Protein AF-A0A7F8REL7-F1 (afdb_monomer_lite)

Sequence (81 aa):
MAATSSSIRLQRCIVSPAGRHSASLIFLHGSGDSGQGLRTWIKQVLNQELTFQHIKIIYPTAPPSSAVFHWSFRTLEIKCH

Radius of gyration: 14.72 Å; ch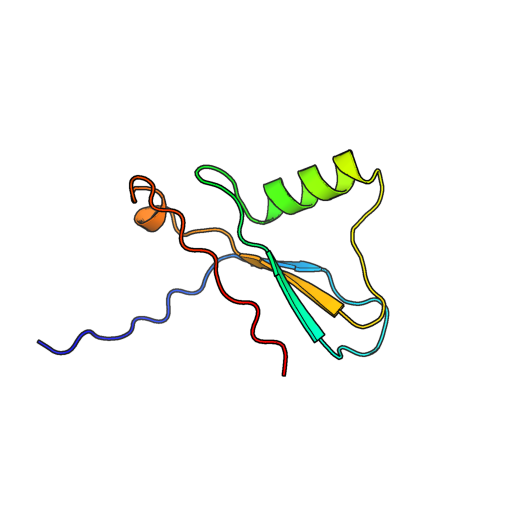ains: 1; bounding box: 29×23×46 Å

Secondary structure (DSSP, 8-state):
-----------EEEE--SS---EEEE----TT--HHHHHHHHHHHHSS----SSEEEEEEPPPTTTTT-------------

Structure (mmCIF, N/CA/C/O backbone):
data_AF-A0A7F8REL7-F1
#
_entry.id   AF-A0A7F8REL7-F1
#
loop_
_atom_site.group_PDB
_atom_site.id
_atom_site.type_symbol
_atom_site.label_atom_id
_atom_site.label_alt_id
_atom_site.label_comp_id
_atom_site.label_asym_id
_atom_site.label_entity_id
_atom_site.label_seq_id
_atom_site.pdbx_PDB_ins_code
_atom_site.Cartn_x
_atom_site.Cartn_y
_atom_site.Cartn_z
_atom_site.occupancy
_atom_site.B_iso_or_equiv
_atom_site.auth_seq_id
_atom_site.auth_comp_id
_atom_site.auth_asym_id
_atom_site.auth_atom_id
_atom_site.pdbx_PDB_model_num
ATOM 1 N N . MET A 1 1 ? -9.732 -9.182 -32.706 1.00 38.94 1 MET A N 1
ATOM 2 C CA . MET A 1 1 ? -8.899 -10.093 -31.892 1.00 38.94 1 MET A CA 1
ATOM 3 C C . MET A 1 1 ? -9.234 -9.831 -30.431 1.00 38.94 1 MET A C 1
ATOM 5 O O . MET A 1 1 ? -8.980 -8.729 -29.965 1.00 38.94 1 MET A O 1
ATOM 9 N N . ALA A 1 2 ? -9.918 -10.760 -29.758 1.00 39.75 2 ALA A N 1
ATOM 10 C CA . ALA A 1 2 ? -10.333 -10.591 -28.365 1.00 39.75 2 ALA A CA 1
ATOM 11 C C . ALA A 1 2 ? -9.102 -10.666 -27.448 1.00 39.75 2 ALA A C 1
ATOM 13 O O . ALA A 1 2 ? -8.379 -11.660 -27.474 1.00 39.75 2 ALA A O 1
ATOM 14 N N . ALA A 1 3 ? -8.844 -9.611 -26.674 1.00 54.03 3 ALA A N 1
ATOM 15 C CA . ALA A 1 3 ? -7.787 -9.613 -25.673 1.00 54.03 3 ALA A CA 1
ATOM 16 C C . ALA A 1 3 ? -8.159 -10.622 -24.579 1.00 54.03 3 ALA A C 1
ATOM 18 O O . ALA A 1 3 ? -9.107 -10.416 -23.824 1.00 54.03 3 ALA A O 1
ATOM 19 N N . THR A 1 4 ? -7.432 -11.732 -24.502 1.00 46.16 4 THR A N 1
ATOM 20 C CA . THR A 1 4 ? -7.506 -12.630 -23.353 1.00 46.16 4 THR A CA 1
ATOM 21 C C . THR A 1 4 ? -6.998 -11.855 -22.141 1.00 46.16 4 THR A C 1
ATOM 23 O O . THR A 1 4 ? -5.810 -11.541 -22.073 1.00 46.16 4 THR A O 1
ATOM 26 N N . SER A 1 5 ? -7.880 -11.508 -21.201 1.00 52.12 5 SER A N 1
ATOM 27 C CA . SER A 1 5 ? -7.479 -10.942 -19.912 1.00 52.12 5 SER A CA 1
ATOM 28 C C . SER A 1 5 ? -6.720 -12.004 -19.120 1.00 52.12 5 SER A C 1
ATOM 30 O O . SER A 1 5 ? -7.294 -12.742 -18.323 1.00 52.12 5 SER A O 1
ATOM 32 N N . SER A 1 6 ? -5.417 -12.117 -19.356 1.00 57.62 6 SER A N 1
ATOM 33 C CA . SER A 1 6 ? -4.531 -12.868 -18.483 1.00 57.62 6 SER A CA 1
ATOM 34 C C . SER A 1 6 ? -4.485 -12.138 -17.141 1.00 57.62 6 SER A C 1
ATOM 36 O O . SER A 1 6 ? -4.047 -10.993 -17.037 1.00 57.62 6 SER A O 1
ATOM 38 N N . SER A 1 7 ? -5.005 -12.781 -16.094 1.00 61.88 7 SER A N 1
ATOM 39 C CA . SER A 1 7 ? -4.913 -12.251 -14.735 1.00 61.88 7 SER A CA 1
ATOM 40 C C . SER A 1 7 ? -3.458 -12.366 -14.277 1.00 61.88 7 SER A C 1
ATOM 42 O O . SER A 1 7 ? -3.020 -13.408 -13.791 1.00 61.88 7 SER A O 1
ATOM 44 N N . ILE A 1 8 ? -2.671 -11.311 -14.498 1.00 70.00 8 ILE A N 1
ATOM 45 C CA . ILE A 1 8 ? -1.299 -11.241 -13.994 1.00 70.00 8 ILE A CA 1
ATOM 46 C C . ILE A 1 8 ? -1.382 -11.107 -12.474 1.00 70.00 8 ILE A C 1
ATOM 48 O O . ILE A 1 8 ? -1.825 -10.089 -11.938 1.00 70.00 8 ILE A O 1
ATOM 52 N N . ARG A 1 9 ? -0.954 -12.152 -11.761 1.00 73.06 9 ARG A N 1
ATOM 53 C CA . ARG A 1 9 ? -0.897 -12.134 -10.300 1.00 73.06 9 ARG A CA 1
ATOM 54 C C . ARG A 1 9 ? 0.273 -11.258 -9.861 1.00 73.06 9 ARG A C 1
ATOM 56 O O . ARG A 1 9 ? 1.425 -11.680 -9.892 1.00 73.06 9 ARG A O 1
ATOM 63 N N . LEU A 1 10 ? -0.043 -10.033 -9.457 1.00 76.94 10 LEU A N 1
ATOM 64 C CA . LEU A 1 10 ? 0.933 -9.090 -8.923 1.00 76.94 10 LEU A CA 1
ATOM 65 C C . LEU A 1 10 ? 1.530 -9.633 -7.621 1.00 76.94 10 LEU A C 1
ATOM 67 O O . LEU A 1 10 ? 0.794 -10.010 -6.701 1.00 76.94 10 LEU A O 1
ATOM 71 N N . GLN A 1 11 ? 2.860 -9.641 -7.535 1.00 83.06 11 GLN A N 1
ATOM 72 C CA . GLN A 1 11 ? 3.551 -9.817 -6.260 1.00 83.06 11 GLN A CA 1
ATOM 73 C C . GLN A 1 11 ? 3.120 -8.671 -5.349 1.00 83.06 11 GLN A C 1
ATOM 75 O O . GLN A 1 11 ? 3.094 -7.527 -5.788 1.00 83.06 11 GLN A O 1
ATOM 80 N N . ARG A 1 12 ? 2.713 -8.941 -4.109 1.00 82.69 12 ARG A N 1
ATOM 81 C CA . ARG A 1 12 ? 2.188 -7.895 -3.221 1.00 82.69 12 ARG A CA 1
ATOM 82 C C . ARG A 1 12 ? 2.626 -8.112 -1.788 1.00 82.69 12 ARG A C 1
ATOM 84 O O . ARG A 1 12 ? 2.531 -9.224 -1.275 1.00 82.69 12 ARG A O 1
ATOM 91 N N . CYS A 1 13 ? 3.018 -7.029 -1.135 1.00 82.94 13 CYS A N 1
ATOM 92 C CA . CYS A 1 13 ? 3.243 -7.000 0.301 1.00 82.94 13 CYS A CA 1
ATOM 93 C C . CYS A 1 13 ? 1.947 -6.563 0.980 1.00 82.94 13 CYS A C 1
ATOM 95 O O . CYS A 1 13 ? 1.364 -5.544 0.616 1.00 82.94 13 CYS A O 1
ATOM 97 N N . ILE A 1 14 ? 1.469 -7.347 1.944 1.00 84.38 14 ILE A N 1
ATOM 98 C CA . ILE A 1 14 ? 0.234 -7.052 2.673 1.00 84.38 14 ILE A CA 1
ATOM 99 C C . ILE A 1 14 ? 0.599 -6.756 4.119 1.00 84.38 14 ILE A C 1
ATOM 101 O O . ILE A 1 14 ? 1.339 -7.516 4.742 1.00 84.38 14 ILE A O 1
ATOM 105 N N . VAL A 1 15 ? 0.050 -5.669 4.645 1.00 83.81 15 VAL A N 1
ATOM 106 C CA . VAL A 1 15 ? 0.072 -5.358 6.070 1.00 83.81 15 VAL A CA 1
ATOM 107 C C . VAL A 1 15 ? -1.317 -5.645 6.621 1.00 83.81 15 VAL A C 1
ATOM 109 O O . VAL A 1 15 ? -2.314 -5.057 6.184 1.00 83.81 15 VAL A O 1
ATOM 112 N N . SER A 1 16 ? -1.380 -6.609 7.537 1.00 81.50 16 SER A N 1
ATOM 113 C CA . SER A 1 16 ? -2.623 -7.012 8.184 1.00 81.50 16 SER A CA 1
ATOM 114 C C . SER A 1 16 ? -3.141 -5.895 9.095 1.00 81.50 16 SER A C 1
ATOM 116 O O . SER A 1 16 ? -2.341 -5.261 9.786 1.00 81.50 16 SER A O 1
ATOM 118 N N . PRO A 1 17 ? -4.463 -5.651 9.123 1.00 83.69 17 PRO A N 1
ATOM 119 C CA . PRO A 1 17 ? -5.056 -4.770 10.117 1.00 83.69 17 PRO A CA 1
ATOM 120 C C . PRO A 1 17 ? -4.925 -5.393 11.512 1.00 83.69 17 PRO A C 1
ATOM 122 O O . PRO A 1 17 ? -4.918 -6.617 11.649 1.00 83.69 17 PRO A O 1
ATOM 125 N N . ALA A 1 18 ? -4.846 -4.557 12.547 1.00 79.25 18 ALA A N 1
ATOM 126 C CA . ALA A 1 18 ? -4.741 -5.033 13.931 1.00 79.25 18 ALA A CA 1
ATOM 127 C C . ALA A 1 18 ? -6.060 -5.625 14.480 1.00 79.25 18 ALA A C 1
ATOM 129 O O . ALA A 1 18 ? -6.052 -6.326 15.486 1.00 79.25 18 ALA A O 1
ATOM 130 N N . GLY A 1 19 ? -7.190 -5.350 13.825 1.00 78.31 19 GLY A N 1
ATOM 131 C CA . GLY A 1 19 ? -8.527 -5.807 14.200 1.00 78.31 19 GLY A CA 1
ATOM 132 C C . GLY A 1 19 ? -9.364 -6.219 12.985 1.00 78.31 19 GLY A C 1
ATOM 133 O O . GLY A 1 19 ? -8.846 -6.721 11.986 1.00 78.31 19 GLY A O 1
ATOM 134 N N . ARG A 1 20 ? -10.690 -6.034 13.063 1.00 80.06 20 ARG A N 1
ATOM 135 C CA . ARG A 1 20 ? -11.610 -6.463 11.997 1.00 80.06 20 ARG A CA 1
ATOM 136 C C . ARG A 1 20 ? -11.388 -5.636 10.729 1.00 80.06 20 ARG A C 1
ATOM 138 O O . ARG A 1 20 ? -11.471 -4.413 10.755 1.00 80.06 20 ARG A O 1
ATOM 145 N N . HIS A 1 21 ? -11.125 -6.317 9.617 1.00 79.81 21 HIS A N 1
ATOM 146 C CA . HIS A 1 21 ? -10.950 -5.694 8.306 1.00 79.81 21 HIS A CA 1
ATOM 147 C C . HIS A 1 21 ? -12.257 -5.026 7.854 1.00 79.81 21 HIS A C 1
ATOM 149 O O . HIS A 1 21 ? -13.247 -5.713 7.619 1.00 79.81 21 HIS A O 1
ATOM 155 N N . SER A 1 22 ? -12.249 -3.696 7.746 1.00 83.25 22 SER A N 1
ATOM 156 C CA . SER A 1 22 ? -13.377 -2.893 7.247 1.00 83.25 22 SER A CA 1
ATOM 157 C C . SER A 1 22 ? -13.045 -2.191 5.931 1.00 83.25 22 SER A C 1
ATOM 159 O O . SER A 1 22 ? -13.930 -2.005 5.107 1.00 83.25 22 SER A O 1
ATOM 161 N N . ALA A 1 23 ? -11.780 -1.824 5.704 1.00 80.56 23 ALA A N 1
ATOM 162 C CA . ALA A 1 23 ? -11.359 -1.132 4.486 1.00 80.56 23 ALA A CA 1
ATOM 163 C C . ALA A 1 23 ? -10.022 -1.661 3.958 1.00 80.56 23 ALA A C 1
ATOM 165 O O . ALA A 1 23 ? -9.227 -2.257 4.688 1.00 80.56 23 ALA A O 1
ATOM 166 N N . SER A 1 24 ? -9.754 -1.455 2.668 1.00 82.56 24 SER A N 1
ATOM 167 C CA . SER A 1 24 ? -8.460 -1.786 2.062 1.00 82.56 24 SER A CA 1
ATOM 168 C C . SER A 1 24 ? -7.847 -0.548 1.430 1.00 82.56 24 SER A C 1
ATOM 170 O O . SER A 1 24 ? -8.508 0.132 0.654 1.00 82.56 24 SER A O 1
ATOM 172 N N . LEU A 1 25 ? -6.580 -0.294 1.732 1.00 83.62 25 LEU A N 1
ATOM 173 C CA . LEU A 1 25 ? -5.784 0.750 1.108 1.00 83.62 25 LEU A CA 1
ATOM 174 C C . LEU A 1 25 ? -4.799 0.092 0.142 1.00 83.62 25 LEU A C 1
ATOM 176 O O . LEU A 1 25 ? -4.081 -0.831 0.527 1.00 83.62 25 LEU A O 1
ATOM 180 N N . ILE A 1 26 ? -4.768 0.544 -1.108 1.00 87.69 26 ILE A N 1
ATOM 181 C CA . ILE A 1 26 ? -3.817 0.056 -2.110 1.00 87.69 26 ILE A CA 1
ATOM 182 C C . ILE A 1 26 ? -2.826 1.180 -2.387 1.00 87.69 26 ILE A C 1
ATOM 184 O O . ILE A 1 26 ? -3.220 2.237 -2.872 1.00 87.69 26 ILE A O 1
ATOM 188 N N . PHE A 1 27 ? -1.552 0.946 -2.077 1.00 84.12 27 PHE A N 1
ATOM 189 C CA . PHE A 1 27 ? -0.479 1.912 -2.294 1.00 84.12 27 PHE A CA 1
ATOM 190 C C . PHE A 1 27 ? 0.398 1.469 -3.459 1.00 84.12 27 PHE A C 1
ATOM 192 O O . PHE A 1 27 ? 1.092 0.457 -3.377 1.00 84.12 27 PHE A O 1
ATOM 199 N N . LEU A 1 28 ? 0.363 2.237 -4.545 1.00 84.2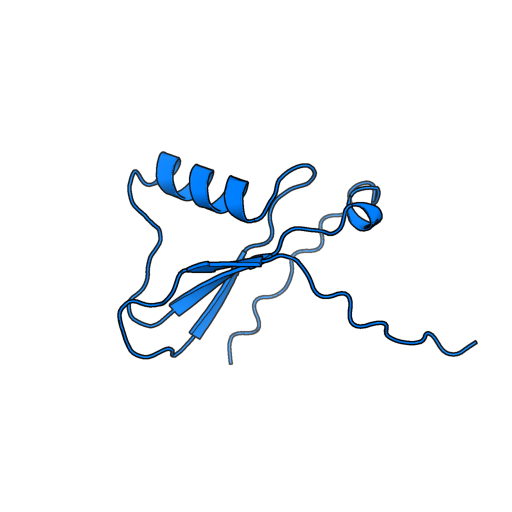5 28 LEU A N 1
ATOM 200 C CA . LEU A 1 28 ? 1.197 2.005 -5.718 1.00 84.25 28 LEU A CA 1
ATOM 201 C C . LEU A 1 28 ? 2.532 2.730 -5.542 1.00 84.25 28 LEU A C 1
ATOM 203 O O . LEU A 1 28 ? 2.557 3.915 -5.215 1.00 84.25 28 LEU A O 1
ATOM 207 N N . HIS A 1 29 ? 3.633 2.012 -5.743 1.00 83.12 29 HIS A N 1
ATOM 208 C CA . HIS A 1 29 ? 4.975 2.584 -5.686 1.00 83.12 29 HIS A CA 1
ATOM 209 C C . HIS A 1 29 ? 5.329 3.335 -6.979 1.00 83.12 29 HIS A C 1
ATOM 211 O O . HIS A 1 29 ? 4.721 3.119 -8.030 1.00 83.12 29 HIS A O 1
ATOM 217 N N . GLY A 1 30 ? 6.343 4.201 -6.908 1.00 78.31 30 GLY A N 1
ATOM 218 C CA . GLY A 1 30 ? 6.888 4.900 -8.074 1.00 78.31 30 GLY A CA 1
ATOM 219 C C . GLY A 1 30 ? 7.639 3.973 -9.040 1.00 78.31 30 GLY A C 1
ATOM 220 O O . GLY A 1 30 ? 7.835 2.784 -8.777 1.00 78.31 30 GLY A O 1
ATOM 221 N N . SER A 1 31 ? 8.071 4.515 -10.178 1.00 78.06 31 SER A N 1
ATOM 222 C CA . SER A 1 31 ? 8.878 3.786 -11.162 1.00 78.06 31 SER A CA 1
ATOM 223 C C . SER A 1 31 ? 10.206 3.316 -10.560 1.00 78.06 31 SER A C 1
ATOM 225 O O . SER A 1 31 ? 10.931 4.122 -9.981 1.00 78.06 31 SER A O 1
ATOM 227 N N . GLY A 1 32 ? 10.542 2.038 -10.744 1.00 77.50 32 GLY A N 1
ATOM 228 C CA . GLY A 1 32 ? 11.814 1.462 -10.291 1.00 77.50 32 GLY A CA 1
ATOM 229 C C . GLY A 1 32 ? 11.838 0.973 -8.839 1.00 77.50 32 GLY A C 1
ATOM 230 O O . GLY A 1 32 ? 12.870 0.474 -8.403 1.00 77.50 32 GLY A O 1
ATOM 231 N N . ASP A 1 33 ? 10.727 1.073 -8.108 1.00 81.38 33 ASP A N 1
ATOM 232 C CA . ASP A 1 33 ? 10.609 0.559 -6.739 1.00 81.38 33 ASP A CA 1
ATOM 233 C C . ASP A 1 33 ? 9.760 -0.731 -6.684 1.00 81.38 33 ASP A C 1
ATOM 235 O O . ASP A 1 33 ? 9.246 -1.211 -7.696 1.00 81.38 33 ASP A O 1
ATOM 239 N N . SER A 1 34 ? 9.634 -1.320 -5.496 1.00 84.88 34 SER A N 1
ATOM 240 C CA . SE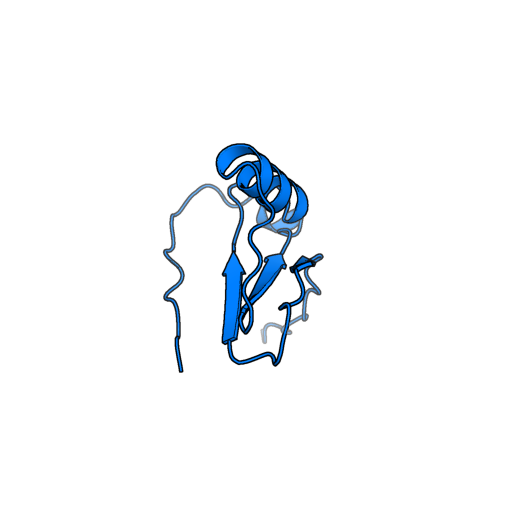R A 1 34 ? 8.818 -2.495 -5.194 1.00 84.88 34 SER A CA 1
ATOM 241 C C . SER A 1 34 ? 7.851 -2.213 -4.045 1.00 84.88 34 SER A C 1
ATOM 243 O O . SER A 1 34 ? 8.037 -1.284 -3.259 1.00 84.88 34 SER A O 1
ATOM 245 N N . GLY A 1 35 ? 6.824 -3.051 -3.882 1.00 85.50 35 GLY A N 1
ATOM 246 C CA . GLY A 1 35 ? 5.863 -2.883 -2.788 1.00 85.50 35 GLY A CA 1
ATOM 247 C C . GLY A 1 35 ? 6.512 -2.969 -1.397 1.00 85.50 35 GLY A C 1
ATOM 248 O O . GLY A 1 35 ? 6.070 -2.315 -0.454 1.00 85.50 35 GLY A O 1
ATOM 249 N N . GLN A 1 36 ? 7.598 -3.739 -1.269 1.00 86.19 36 GLN A N 1
ATOM 250 C CA . GLN A 1 36 ? 8.374 -3.832 -0.031 1.00 86.19 36 GLN A CA 1
ATOM 251 C C . GLN A 1 36 ? 9.262 -2.601 0.203 1.00 86.19 36 GLN A C 1
ATOM 253 O O . GLN A 1 36 ? 9.424 -2.185 1.353 1.00 86.19 36 GLN A O 1
ATOM 258 N N . GLY A 1 37 ? 9.825 -2.027 -0.864 1.00 86.62 37 GLY A N 1
ATOM 259 C CA . GLY A 1 37 ? 10.626 -0.804 -0.798 1.00 86.62 37 GLY A CA 1
ATOM 260 C C . GLY A 1 37 ? 9.795 0.361 -0.278 1.00 86.62 37 GLY A C 1
ATOM 261 O O . GLY A 1 37 ? 10.136 0.936 0.756 1.00 86.62 37 GLY A O 1
ATOM 262 N N . LEU A 1 38 ? 8.615 0.576 -0.869 1.00 86.56 38 LEU A N 1
ATOM 263 C CA . LEU A 1 38 ? 7.670 1.595 -0.413 1.00 86.56 38 LEU A CA 1
ATOM 264 C C . LEU A 1 38 ? 7.259 1.399 1.056 1.00 86.56 38 LEU A C 1
ATOM 266 O O . LEU A 1 38 ? 7.266 2.354 1.829 1.00 86.56 38 LEU A O 1
ATOM 270 N N . ARG A 1 39 ? 6.955 0.162 1.480 1.00 86.62 39 ARG A N 1
ATOM 271 C CA . ARG A 1 39 ? 6.649 -0.144 2.891 1.00 86.62 39 ARG A CA 1
ATOM 272 C C . ARG A 1 39 ? 7.801 0.245 3.820 1.00 86.62 39 ARG A C 1
ATOM 274 O O . ARG A 1 39 ? 7.573 0.830 4.874 1.00 86.62 39 ARG A O 1
ATOM 281 N N . THR A 1 40 ? 9.031 -0.084 3.433 1.00 88.25 40 THR A N 1
ATOM 282 C CA . THR A 1 40 ? 10.228 0.206 4.233 1.00 88.25 40 THR A CA 1
ATOM 283 C C . THR A 1 40 ? 10.480 1.708 4.311 1.00 88.25 40 THR A C 1
ATOM 285 O O . THR A 1 40 ? 10.738 2.221 5.397 1.00 88.25 40 THR A O 1
ATOM 288 N N . TRP A 1 41 ? 10.324 2.420 3.195 1.00 87.56 41 TRP A N 1
ATOM 289 C CA . TRP A 1 41 ? 10.439 3.874 3.143 1.00 87.56 41 TRP A CA 1
ATOM 290 C C . TRP A 1 41 ? 9.401 4.557 4.041 1.00 87.56 41 TRP A C 1
ATOM 292 O O . TRP A 1 41 ? 9.762 5.391 4.867 1.00 87.56 41 TRP A O 1
ATOM 302 N N . ILE A 1 42 ? 8.131 4.142 3.972 1.00 86.38 42 ILE A N 1
ATOM 303 C CA . ILE A 1 42 ? 7.068 4.652 4.853 1.00 86.38 42 ILE A CA 1
ATOM 304 C C . ILE A 1 42 ? 7.428 4.419 6.325 1.00 86.38 42 ILE A C 1
ATOM 306 O O . ILE A 1 42 ? 7.296 5.329 7.144 1.00 86.38 42 ILE A O 1
ATOM 310 N N . LYS A 1 43 ? 7.924 3.222 6.661 1.00 88.50 43 LYS A N 1
ATOM 311 C CA . LYS A 1 43 ? 8.359 2.890 8.020 1.00 88.50 43 LYS A CA 1
ATOM 312 C C . LYS A 1 43 ? 9.519 3.768 8.493 1.00 88.50 43 LYS A C 1
ATOM 314 O O . LYS A 1 43 ? 9.547 4.139 9.660 1.00 88.50 43 LYS A O 1
ATOM 319 N N . GLN A 1 44 ? 10.461 4.103 7.613 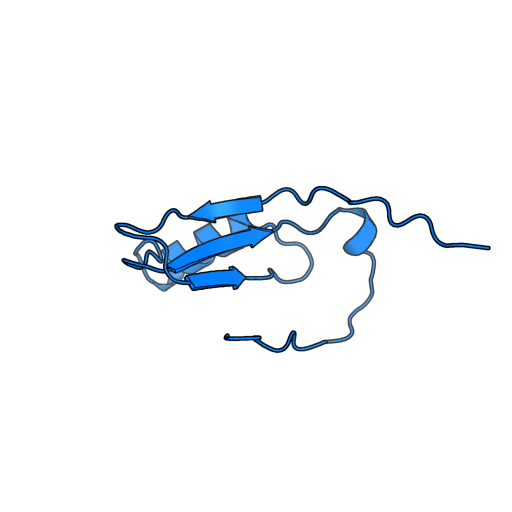1.00 88.06 44 GLN A N 1
ATOM 320 C CA . GLN A 1 44 ? 11.581 4.995 7.928 1.00 88.06 44 GLN A CA 1
ATOM 321 C C . GLN A 1 44 ? 11.118 6.440 8.138 1.00 88.06 44 GLN A C 1
ATOM 323 O O . GLN A 1 44 ? 11.528 7.069 9.107 1.00 88.06 44 GLN A O 1
ATOM 328 N N . VAL A 1 45 ? 10.240 6.951 7.271 1.00 90.12 45 VAL A N 1
ATOM 329 C CA . VAL A 1 45 ? 9.730 8.330 7.352 1.00 90.12 45 VAL A CA 1
ATOM 330 C C . VAL A 1 45 ? 8.856 8.535 8.589 1.00 90.12 45 VAL A C 1
ATOM 332 O O . VAL A 1 45 ? 8.977 9.551 9.266 1.00 90.12 45 VAL A O 1
ATOM 335 N N . LEU A 1 46 ? 7.990 7.571 8.904 1.00 84.69 46 LEU A N 1
ATOM 336 C CA . LEU A 1 46 ? 7.111 7.640 10.074 1.00 84.69 46 LEU A CA 1
ATOM 337 C C . LEU A 1 46 ? 7.778 7.124 11.355 1.00 84.69 46 LEU A C 1
ATOM 339 O O . LEU A 1 46 ? 7.200 7.247 12.430 1.00 84.69 46 LEU A O 1
ATOM 343 N N . ASN A 1 47 ? 8.965 6.518 11.249 1.00 87.12 47 ASN A N 1
ATOM 344 C CA . ASN A 1 47 ? 9.661 5.793 12.317 1.00 87.12 47 ASN A CA 1
ATOM 345 C C . ASN A 1 47 ? 8.812 4.698 13.007 1.00 87.12 47 ASN A C 1
ATOM 347 O O . ASN A 1 47 ? 9.138 4.219 14.093 1.00 87.12 47 ASN A O 1
ATOM 351 N N . GLN A 1 48 ? 7.709 4.291 12.378 1.00 83.06 48 GLN A N 1
ATOM 352 C CA . GLN A 1 48 ? 6.771 3.283 12.857 1.00 83.06 48 GLN A CA 1
ATOM 353 C C . GLN A 1 48 ? 6.120 2.580 11.666 1.00 83.06 48 GLN A C 1
ATOM 355 O O . GLN A 1 48 ? 6.037 3.130 10.568 1.00 83.06 48 GLN A O 1
ATOM 360 N N . GLU A 1 49 ? 5.638 1.357 11.876 1.00 80.19 49 GLU A N 1
ATOM 361 C CA . GLU A 1 49 ? 4.915 0.649 10.824 1.00 80.19 49 GLU A CA 1
ATOM 362 C C . GLU A 1 49 ? 3.534 1.281 10.619 1.00 80.19 49 GLU A C 1
ATOM 364 O O . GLU A 1 49 ? 2.780 1.491 11.572 1.00 80.19 49 GLU A O 1
ATOM 369 N N . LEU A 1 50 ? 3.189 1.570 9.364 1.00 77.69 50 LEU A N 1
ATOM 370 C CA . LEU A 1 50 ? 1.880 2.108 9.015 1.00 77.69 50 LEU A CA 1
ATOM 371 C C . LEU A 1 50 ? 0.852 0.974 9.121 1.00 77.69 50 LEU A C 1
ATOM 373 O O . LEU A 1 50 ? 0.642 0.212 8.181 1.00 77.69 50 LEU A O 1
ATOM 377 N N . THR A 1 51 ? 0.253 0.828 10.303 1.00 80.44 51 THR A N 1
ATOM 378 C CA . THR A 1 51 ? -0.790 -0.159 10.605 1.00 80.44 51 THR A CA 1
ATOM 379 C C . THR A 1 51 ? -2.048 0.543 11.088 1.00 80.44 51 THR A C 1
ATOM 381 O O . THR A 1 51 ? -1.981 1.414 11.953 1.00 80.44 51 THR A O 1
ATOM 384 N N . PHE A 1 52 ? -3.206 0.119 10.593 1.00 80.88 52 PHE A N 1
ATOM 385 C CA . PHE A 1 52 ? -4.500 0.611 11.057 1.00 80.88 52 PHE A CA 1
ATOM 386 C C . PHE A 1 52 ? -5.293 -0.509 11.728 1.00 80.88 52 PHE A C 1
ATOM 388 O O . PHE A 1 52 ? -5.132 -1.688 11.409 1.00 80.88 52 PHE A O 1
ATOM 395 N N . GLN A 1 53 ? -6.211 -0.144 12.625 1.00 80.12 53 GLN A N 1
ATOM 396 C CA . GLN A 1 53 ? -7.048 -1.128 13.318 1.00 80.12 53 GLN A CA 1
ATOM 397 C C . GLN A 1 53 ? -7.986 -1.883 12.369 1.00 80.12 53 GLN A C 1
ATOM 399 O O . GLN A 1 53 ? -8.228 -3.067 12.562 1.00 80.12 53 GLN A O 1
ATOM 404 N N . HIS A 1 54 ? -8.489 -1.223 11.328 1.00 83.81 54 HIS A N 1
ATOM 405 C CA . HIS A 1 54 ? -9.510 -1.787 10.442 1.00 83.81 54 HIS A CA 1
ATOM 406 C C . HIS A 1 54 ? -9.151 -1.700 8.953 1.00 83.81 54 HIS A C 1
ATOM 408 O O . HIS A 1 54 ? -9.947 -2.102 8.103 1.00 83.81 54 HIS A O 1
ATOM 414 N N . ILE A 1 55 ? -7.961 -1.192 8.618 1.00 83.75 55 ILE A N 1
ATOM 415 C CA . ILE A 1 55 ? -7.546 -0.970 7.230 1.00 83.75 55 ILE A CA 1
ATOM 416 C C . ILE A 1 55 ? -6.396 -1.909 6.890 1.00 83.75 55 ILE A C 1
ATOM 418 O O . ILE A 1 55 ? -5.325 -1.849 7.491 1.00 83.75 55 ILE A O 1
ATOM 422 N N . LYS A 1 56 ? -6.627 -2.781 5.910 1.00 85.88 56 LYS A N 1
ATOM 423 C CA . LYS A 1 56 ? -5.585 -3.630 5.327 1.00 85.88 56 LYS A CA 1
ATOM 424 C C . LYS A 1 56 ? -4.848 -2.838 4.266 1.00 85.88 56 LYS A C 1
ATOM 426 O O . LYS A 1 56 ? -5.488 -2.326 3.350 1.00 85.88 56 LYS A O 1
ATOM 431 N N . ILE A 1 57 ? -3.527 -2.796 4.341 1.00 86.44 57 ILE A N 1
ATOM 432 C CA . ILE A 1 57 ? -2.729 -2.078 3.349 1.00 86.44 57 ILE A CA 1
ATOM 433 C C . ILE A 1 57 ? -2.084 -3.087 2.410 1.00 86.44 57 ILE A C 1
ATOM 435 O O . ILE A 1 57 ? -1.531 -4.098 2.845 1.00 86.44 57 ILE A O 1
ATOM 439 N N . ILE A 1 58 ? -2.192 -2.831 1.112 1.00 87.62 58 ILE A N 1
ATOM 440 C CA . ILE A 1 58 ? -1.662 -3.677 0.050 1.00 87.62 58 ILE A CA 1
ATOM 441 C C . ILE A 1 58 ? -0.694 -2.838 -0.779 1.00 87.62 58 ILE A C 1
ATOM 443 O O . ILE A 1 58 ? -1.092 -1.849 -1.390 1.00 87.62 58 ILE A O 1
ATOM 447 N N . TYR A 1 59 ? 0.556 -3.283 -0.845 1.00 87.56 59 TYR A N 1
ATOM 448 C CA . TYR A 1 59 ? 1.613 -2.710 -1.669 1.00 87.56 59 TYR A CA 1
ATOM 449 C C . TYR A 1 59 ? 1.938 -3.683 -2.814 1.00 87.56 59 TYR A C 1
ATOM 451 O O . TYR A 1 59 ? 2.762 -4.590 -2.636 1.00 87.56 59 TYR A O 1
ATOM 459 N N . PRO A 1 60 ? 1.250 -3.606 -3.967 1.00 84.56 60 PRO A N 1
ATOM 460 C CA . PRO A 1 60 ? 1.603 -4.412 -5.126 1.00 84.56 60 PRO A CA 1
ATOM 461 C C . PRO A 1 60 ? 2.951 -3.962 -5.698 1.00 84.56 60 PRO A C 1
ATOM 463 O O . PRO A 1 60 ? 3.282 -2.782 -5.704 1.00 84.56 60 PRO A O 1
ATOM 466 N N . THR A 1 61 ? 3.713 -4.929 -6.186 1.00 84.00 61 THR A N 1
ATOM 467 C CA . THR A 1 61 ? 4.938 -4.732 -6.951 1.00 84.00 61 THR A CA 1
ATOM 468 C C . THR A 1 61 ? 4.583 -4.803 -8.427 1.00 84.00 61 THR A C 1
ATOM 470 O O . THR A 1 61 ? 3.975 -5.782 -8.876 1.00 84.00 61 THR A O 1
ATOM 473 N N . ALA A 1 62 ? 4.934 -3.757 -9.168 1.00 80.94 62 ALA A N 1
ATOM 474 C CA . ALA A 1 62 ? 4.706 -3.697 -10.600 1.00 80.94 62 ALA A CA 1
ATOM 475 C C . ALA A 1 62 ? 5.491 -4.819 -11.309 1.00 80.94 62 ALA A C 1
AT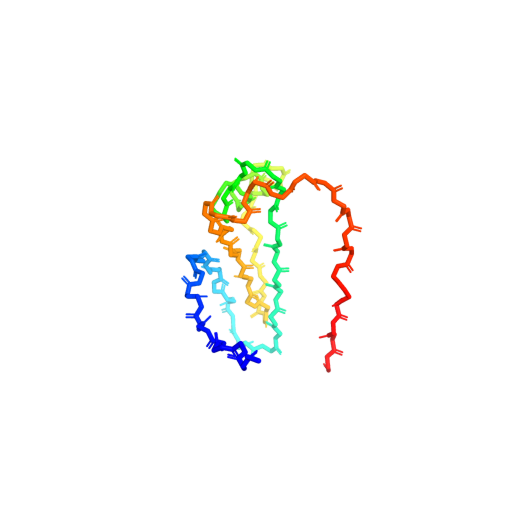OM 477 O O . ALA A 1 62 ? 6.649 -5.075 -10.967 1.00 80.94 62 ALA A O 1
ATOM 478 N N . PRO A 1 63 ? 4.896 -5.518 -12.290 1.00 73.50 63 PRO A N 1
ATOM 479 C CA . PRO A 1 63 ? 5.609 -6.527 -13.050 1.00 73.50 63 PRO A CA 1
ATOM 480 C C . PRO A 1 63 ? 6.711 -5.854 -13.884 1.00 73.50 63 PRO A C 1
ATOM 482 O O . PRO A 1 63 ? 6.488 -4.748 -14.394 1.00 73.50 63 PRO A O 1
ATOM 485 N N . PRO A 1 64 ? 7.863 -6.517 -14.099 1.00 65.06 64 PRO A N 1
ATOM 486 C CA . PRO A 1 64 ? 8.992 -5.954 -14.848 1.00 65.06 64 PRO A CA 1
ATOM 487 C C . PRO A 1 64 ? 8.610 -5.441 -16.246 1.00 65.06 64 PRO A C 1
ATOM 489 O O . PRO A 1 64 ? 9.172 -4.464 -16.727 1.00 65.06 64 PRO A O 1
ATOM 492 N N . SER A 1 65 ? 7.600 -6.051 -16.875 1.00 59.38 65 SER A N 1
ATOM 493 C CA . SER A 1 65 ? 7.075 -5.660 -18.189 1.00 59.38 65 SER A CA 1
ATOM 494 C C . SER A 1 65 ? 6.285 -4.344 -18.197 1.00 59.38 65 SER A C 1
ATOM 496 O O . SER A 1 65 ? 6.137 -3.739 -19.253 1.00 59.38 65 SER A O 1
ATOM 498 N N . SER A 1 66 ? 5.792 -3.877 -17.046 1.00 53.34 66 SER A N 1
ATOM 499 C CA . SER A 1 66 ? 5.091 -2.587 -16.919 1.00 53.34 66 SER A CA 1
ATOM 500 C C . SER A 1 66 ? 6.018 -1.421 -16.554 1.00 53.34 66 SER A C 1
ATOM 502 O O . SER A 1 66 ? 5.651 -0.266 -16.747 1.00 53.34 66 SER A O 1
ATOM 504 N N . ALA A 1 67 ? 7.239 -1.708 -16.087 1.00 49.81 67 ALA A N 1
ATOM 505 C CA . ALA A 1 67 ? 8.235 -0.694 -15.733 1.00 49.81 67 ALA A CA 1
ATOM 506 C C . ALA A 1 67 ? 8.865 -0.001 -16.958 1.00 49.81 67 ALA A C 1
ATOM 508 O O . ALA A 1 67 ? 9.514 1.029 -16.812 1.00 49.81 67 ALA A O 1
ATOM 509 N N . VAL A 1 68 ? 8.641 -0.530 -18.168 1.00 48.31 68 VAL A N 1
ATOM 510 C CA . VAL A 1 68 ? 9.079 0.088 -19.435 1.00 48.31 68 VAL A CA 1
ATOM 511 C C . VAL A 1 68 ? 8.101 1.180 -19.906 1.00 48.31 68 VAL A C 1
ATOM 513 O O . VAL A 1 68 ? 8.343 1.839 -20.915 1.00 48.31 68 VAL A O 1
ATOM 516 N N . PHE A 1 69 ? 6.997 1.430 -19.190 1.00 39.12 69 PHE A N 1
ATOM 517 C CA . PHE A 1 69 ? 6.067 2.485 -19.583 1.00 39.12 69 PHE A CA 1
ATOM 518 C C . PHE A 1 69 ? 6.571 3.860 -19.131 1.00 39.12 69 PHE A C 1
ATOM 520 O O . PHE A 1 69 ? 6.380 4.292 -17.995 1.00 39.12 69 PHE A O 1
ATOM 527 N N . HIS A 1 70 ? 7.235 4.535 -20.066 1.00 41.59 70 HIS A N 1
ATOM 528 C CA . HIS A 1 70 ? 7.535 5.959 -20.055 1.00 41.59 70 HIS A CA 1
ATOM 529 C C . HIS A 1 70 ? 6.312 6.772 -19.576 1.00 41.59 70 HIS A C 1
ATOM 531 O O . HIS A 1 70 ? 5.293 6.870 -20.254 1.00 41.59 70 HIS A O 1
ATOM 537 N N . TRP A 1 71 ? 6.435 7.270 -18.345 1.00 39.47 71 TRP A N 1
ATOM 538 C CA . TRP A 1 71 ? 5.724 8.360 -17.674 1.00 39.47 71 TRP A CA 1
ATOM 539 C C . TRP A 1 71 ? 4.461 8.930 -18.344 1.00 39.47 71 TRP A C 1
ATOM 541 O O . TRP A 1 71 ? 4.516 9.819 -19.194 1.00 39.47 71 TRP A O 1
ATOM 551 N N . SER A 1 72 ? 3.296 8.553 -17.818 1.00 35.44 72 SER A N 1
ATOM 552 C CA . SER A 1 72 ? 2.169 9.483 -17.753 1.00 35.44 72 SER A CA 1
ATOM 553 C C . SER A 1 72 ? 1.406 9.246 -16.455 1.00 35.44 72 SER A C 1
ATOM 555 O O . SER A 1 72 ? 0.790 8.197 -16.264 1.00 35.44 72 SER A O 1
ATOM 557 N N . PHE A 1 73 ? 1.512 10.207 -15.535 1.00 40.88 73 PHE A N 1
ATOM 558 C CA . PHE A 1 73 ? 0.738 10.271 -14.300 1.00 40.88 73 PHE A CA 1
ATOM 559 C C . PHE A 1 73 ? -0.744 10.008 -14.591 1.00 40.88 73 PHE A C 1
ATOM 561 O O . PHE A 1 73 ? -1.434 10.846 -15.168 1.00 40.88 73 PHE A O 1
ATOM 568 N N . ARG A 1 74 ? -1.261 8.862 -14.147 1.00 40.81 74 ARG A N 1
ATOM 569 C CA . ARG A 1 74 ? -2.697 8.676 -13.948 1.00 40.81 74 ARG A CA 1
ATOM 570 C C . ARG A 1 74 ? -2.936 8.432 -12.472 1.00 40.81 74 ARG A C 1
ATOM 572 O O . ARG A 1 74 ? -2.736 7.333 -11.965 1.00 40.81 74 ARG A O 1
ATOM 579 N N . THR A 1 75 ? -3.339 9.509 -11.808 1.00 43.34 75 THR A N 1
ATOM 580 C CA . THR A 1 75 ? -4.035 9.518 -10.525 1.00 43.34 75 THR A CA 1
ATOM 581 C C . THR A 1 75 ? -5.100 8.424 -10.542 1.00 43.34 75 THR A C 1
ATOM 583 O O . THR A 1 75 ? -6.061 8.505 -11.306 1.00 43.34 75 THR A O 1
ATOM 586 N N . LEU A 1 76 ? -4.897 7.370 -9.753 1.00 42.03 76 LEU A N 1
ATOM 587 C CA . LEU A 1 76 ? -5.900 6.333 -9.569 1.00 42.03 76 LEU A CA 1
ATOM 588 C C . LEU A 1 76 ? -6.903 6.852 -8.533 1.00 42.03 76 LEU A C 1
ATOM 590 O O . LEU A 1 76 ? -6.555 7.028 -7.366 1.00 42.03 76 LEU A O 1
ATOM 594 N N . GLU A 1 77 ? -8.122 7.148 -8.987 1.00 39.56 77 GLU A N 1
ATOM 595 C CA . GLU A 1 77 ? -9.257 7.499 -8.134 1.00 39.56 77 GLU A CA 1
ATOM 596 C C . GLU A 1 77 ? -9.456 6.452 -7.032 1.00 39.56 77 GLU A C 1
ATOM 598 O O . GLU A 1 77 ? -9.593 5.251 -7.283 1.00 39.56 77 GLU A O 1
ATOM 603 N N . ILE A 1 78 ? -9.503 6.936 -5.794 1.00 39.28 78 ILE A N 1
ATOM 604 C CA . ILE A 1 78 ? -9.846 6.157 -4.611 1.00 39.28 78 ILE A CA 1
ATOM 605 C C . ILE A 1 78 ? -11.362 5.934 -4.642 1.00 39.28 78 ILE A C 1
ATOM 607 O O . ILE A 1 78 ? -12.137 6.801 -4.242 1.00 39.28 78 ILE A O 1
ATOM 611 N N . LYS A 1 79 ? -11.807 4.763 -5.107 1.00 31.69 79 LYS A N 1
ATOM 612 C CA . LYS A 1 79 ? -13.192 4.316 -4.906 1.00 31.69 79 LYS A CA 1
ATOM 613 C C . LYS A 1 79 ? -13.341 3.825 -3.461 1.00 31.69 79 LYS A C 1
ATOM 615 O O . LYS A 1 79 ? -13.170 2.640 -3.181 1.00 31.69 79 LYS A O 1
ATOM 620 N N . CYS A 1 80 ? -13.629 4.746 -2.545 1.00 28.84 80 CYS A N 1
ATOM 621 C CA . CYS A 1 80 ? -14.270 4.404 -1.276 1.00 28.84 80 CYS A CA 1
ATOM 622 C C . CYS A 1 80 ? -15.726 4.021 -1.572 1.00 28.84 80 CYS A C 1
ATOM 624 O O . CYS A 1 80 ? -16.409 4.735 -2.309 1.00 28.84 80 CYS A O 1
ATOM 626 N N . HIS A 1 81 ? -16.166 2.882 -1.043 1.00 37.91 81 HIS A N 1
ATOM 627 C CA . HIS A 1 81 ? -17.562 2.451 -1.050 1.00 37.91 81 HIS A CA 1
ATOM 628 C C . HIS A 1 81 ? -18.132 2.566 0.364 1.00 37.91 81 HIS A C 1
ATOM 630 O O . HIS A 1 81 ? -17.324 2.452 1.315 1.00 37.91 81 HIS A O 1
#

pLDDT: mean 71.21, std 18.52, range [28.84, 90.12]

InterPro domains:
  IPR003140 Phospholipase/carboxylesterase/thioesterase [PF02230] (13-64)
  IPR029058 Alpha/Beta hydrolase fold [G3DSA:3.40.50.1820] (1-77)

Organism: Leptonychotes weddellii (NCBI:txid9713)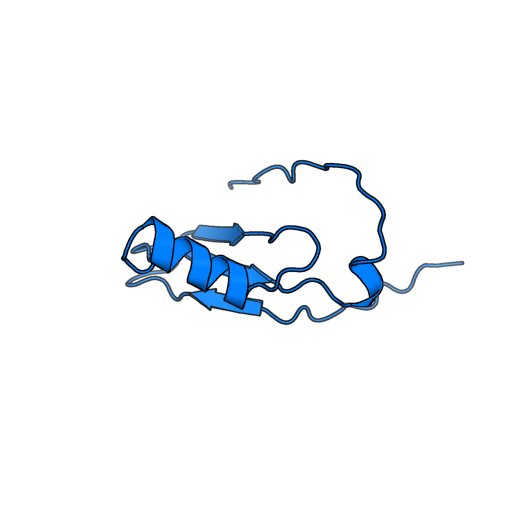

Foldseek 3Di:
DDDDPDPDDFDKDKDDALAAADEEAEDEDDQPDALVRVQVVVCVVVVHGPHHNHYMYMRTGDDPVCSPDDDDDDDDDDPDD